Protein AF-A0A5E7YFZ0-F1 (afdb_monomer_lite)

pLDDT: mean 86.74, std 11.15, range [49.34, 95.75]

Sequence (65 aa):
MIARLNALRTRHGILEAKIDAEHSRPRPDTIRVKILKKMRLKLRDQISRYERILVGSRRQMSSQS

Secondary structure (DSSP, 8-state):
-HHHHHHHHHHHHHHHHHHHHHHTSSS--HHHHHHHHHHHHHHHHHHHHHHHHHHHHHHHHTT--

Structure (mmCIF, N/CA/C/O backbone):
data_AF-A0A5E7YFZ0-F1
#
_entry.id   AF-A0A5E7YFZ0-F1
#
loop_
_atom_site.group_PDB
_atom_site.id
_atom_site.type_symbol
_atom_site.label_atom_id
_atom_site.label_alt_id
_atom_site.label_comp_id
_atom_site.label_asym_id
_atom_site.label_entity_id
_atom_site.label_seq_id
_atom_site.pdbx_PDB_ins_code
_atom_site.Cartn_x
_atom_site.Cartn_y
_atom_site.Cartn_z
_atom_site.occupancy
_atom_site.B_iso_or_equiv
_atom_site.auth_seq_id
_atom_site.auth_comp_id
_atom_site.auth_asym_id
_atom_site.auth_atom_id
_atom_site.pdbx_PDB_model_num
ATOM 1 N N . MET A 1 1 ? 4.004 -3.622 -19.483 1.00 62.75 1 MET A N 1
ATOM 2 C CA . MET A 1 1 ? 4.498 -3.628 -18.078 1.00 62.75 1 MET A CA 1
ATOM 3 C C . MET A 1 1 ? 4.212 -2.332 -17.316 1.00 62.75 1 MET A C 1
ATOM 5 O O . MET A 1 1 ? 3.743 -2.420 -16.189 1.00 62.75 1 MET A O 1
ATOM 9 N N . ILE A 1 2 ? 4.415 -1.150 -17.910 1.00 78.44 2 ILE A N 1
ATOM 10 C CA . ILE A 1 2 ? 4.196 0.159 -17.254 1.00 78.44 2 ILE A CA 1
ATOM 11 C C . ILE A 1 2 ? 2.739 0.349 -16.784 1.00 78.44 2 ILE A C 1
ATOM 13 O O . ILE A 1 2 ? 2.506 0.760 -15.651 1.00 78.44 2 ILE A O 1
ATOM 17 N N . ALA A 1 3 ? 1.752 -0.067 -17.587 1.00 84.44 3 ALA A N 1
ATOM 18 C CA . ALA A 1 3 ? 0.334 -0.016 -17.210 1.00 84.44 3 ALA A CA 1
ATOM 19 C C . ALA A 1 3 ? 0.007 -0.823 -15.935 1.00 84.44 3 ALA A C 1
ATOM 21 O O . ALA A 1 3 ? -0.797 -0.392 -15.111 1.00 84.44 3 ALA A O 1
ATOM 22 N N . ARG A 1 4 ? 0.677 -1.967 -15.727 1.00 85.81 4 ARG A N 1
ATOM 23 C CA . ARG A 1 4 ? 0.494 -2.801 -14.528 1.00 85.81 4 ARG A CA 1
ATOM 24 C C . ARG A 1 4 ? 1.056 -2.118 -13.281 1.00 85.81 4 ARG A C 1
ATOM 26 O O . ARG A 1 4 ? 0.424 -2.173 -12.231 1.00 85.81 4 ARG A O 1
ATOM 33 N N . LEU A 1 5 ? 2.205 -1.452 -13.402 1.00 88.56 5 LEU A N 1
ATOM 34 C CA . LEU A 1 5 ? 2.804 -0.677 -12.314 1.00 88.56 5 LEU A CA 1
ATOM 35 C C . LEU A 1 5 ? 1.926 0.524 -11.937 1.00 88.56 5 LEU A C 1
ATOM 37 O O . LEU A 1 5 ? 1.668 0.742 -10.756 1.00 88.56 5 LEU A O 1
ATOM 41 N N . ASN A 1 6 ? 1.405 1.246 -12.931 1.00 89.94 6 ASN A N 1
ATOM 42 C CA . ASN A 1 6 ? 0.486 2.362 -12.702 1.00 89.94 6 ASN A CA 1
ATOM 43 C C . ASN A 1 6 ? -0.790 1.896 -11.991 1.00 89.94 6 ASN A C 1
ATOM 45 O O . ASN A 1 6 ? -1.160 2.477 -10.978 1.00 89.94 6 ASN A O 1
ATOM 49 N N . ALA A 1 7 ? -1.394 0.787 -12.429 1.00 91.88 7 ALA A N 1
ATOM 50 C CA . ALA A 1 7 ? -2.562 0.218 -11.759 1.00 91.88 7 ALA A CA 1
ATOM 51 C C . ALA A 1 7 ? -2.283 -0.174 -10.294 1.00 91.88 7 ALA A C 1
ATOM 53 O O . ALA A 1 7 ? -3.127 0.046 -9.422 1.00 91.88 7 ALA A O 1
ATOM 54 N N . LEU A 1 8 ? -1.102 -0.734 -9.996 1.00 91.94 8 LEU A N 1
ATOM 55 C CA . LEU A 1 8 ? -0.696 -1.045 -8.621 1.00 91.94 8 LEU A CA 1
ATOM 56 C C . LEU A 1 8 ? -0.522 0.224 -7.776 1.00 91.94 8 LEU A C 1
ATOM 58 O O . LEU A 1 8 ? -1.001 0.260 -6.643 1.00 91.94 8 LEU A O 1
ATOM 62 N N . ARG A 1 9 ? 0.099 1.273 -8.330 1.00 91.44 9 ARG A N 1
ATOM 63 C CA . ARG A 1 9 ? 0.269 2.575 -7.663 1.00 91.44 9 ARG A CA 1
ATOM 64 C C . ARG A 1 9 ? -1.072 3.252 -7.380 1.00 91.44 9 ARG A C 1
ATOM 66 O O . ARG A 1 9 ? -1.291 3.698 -6.259 1.00 91.44 9 ARG A O 1
ATOM 73 N N . THR A 1 10 ? -2.001 3.242 -8.336 1.00 94.81 10 THR A N 1
ATOM 74 C CA . THR A 1 10 ? -3.366 3.756 -8.136 1.00 94.81 10 THR A CA 1
ATOM 75 C C . THR A 1 10 ? -4.075 3.011 -7.006 1.00 94.81 10 THR A C 1
ATOM 77 O O . THR A 1 10 ? -4.613 3.634 -6.095 1.00 94.81 10 THR A O 1
ATOM 80 N N . ARG A 1 11 ? -4.032 1.671 -7.006 1.00 93.06 11 ARG A N 1
ATOM 81 C CA . ARG A 1 11 ? -4.628 0.860 -5.929 1.00 93.06 11 ARG A CA 1
ATOM 82 C C . ARG A 1 11 ? -3.985 1.136 -4.570 1.00 93.06 11 ARG A C 1
ATOM 84 O O . ARG A 1 11 ? -4.698 1.179 -3.572 1.00 93.06 11 ARG A O 1
ATOM 91 N N . HIS A 1 12 ? -2.669 1.339 -4.532 1.00 93.88 12 HIS A N 1
ATOM 92 C CA . HIS A 1 12 ? -1.957 1.714 -3.313 1.00 93.88 12 HIS A CA 1
ATOM 93 C C . HIS A 1 12 ? -2.440 3.072 -2.784 1.00 93.88 12 HIS A C 1
ATOM 95 O O . HIS A 1 12 ? -2.795 3.163 -1.614 1.00 93.88 12 HIS A O 1
ATOM 101 N N . GLY A 1 13 ? -2.543 4.091 -3.645 1.00 93.75 13 GLY A N 1
ATOM 102 C CA . GLY A 1 13 ? -3.054 5.413 -3.264 1.00 93.75 13 GLY A CA 1
ATOM 103 C C . GLY A 1 13 ? -4.494 5.384 -2.740 1.00 93.75 13 GLY A C 1
ATOM 104 O O . GLY A 1 13 ? -4.807 6.043 -1.756 1.00 93.75 13 GLY A O 1
ATOM 105 N N . ILE A 1 14 ? -5.361 4.550 -3.325 1.00 94.94 14 ILE A N 1
ATOM 106 C CA . ILE A 1 14 ? -6.733 4.357 -2.826 1.00 94.94 14 ILE A CA 1
ATOM 107 C C . ILE A 1 14 ? -6.738 3.755 -1.413 1.00 94.94 14 ILE A C 1
ATOM 109 O O . ILE A 1 14 ? -7.576 4.125 -0.592 1.00 94.94 14 ILE A O 1
ATOM 113 N N . LEU A 1 15 ? -5.844 2.805 -1.120 1.00 93.50 15 LEU A N 1
ATOM 114 C CA . LEU A 1 15 ? -5.748 2.230 0.224 1.00 93.50 15 LEU A CA 1
ATOM 115 C C . LEU A 1 15 ? -5.225 3.240 1.244 1.00 93.50 15 LEU A C 1
ATOM 117 O O . LEU A 1 15 ? -5.740 3.243 2.356 1.00 93.50 15 LEU A O 1
ATOM 121 N N . GLU A 1 16 ? -4.281 4.103 0.866 1.00 93.25 16 GLU A N 1
ATOM 122 C CA . GLU A 1 16 ? -3.820 5.201 1.727 1.00 93.25 16 GLU A CA 1
ATOM 123 C C . GLU A 1 16 ? -4.955 6.153 2.078 1.00 93.25 16 GLU A C 1
ATOM 125 O O . GLU A 1 16 ? -5.268 6.319 3.253 1.00 93.25 16 GLU A O 1
ATOM 130 N N . ALA A 1 17 ? -5.682 6.641 1.071 1.00 95.12 17 ALA A N 1
ATOM 131 C CA . ALA A 1 17 ? -6.829 7.514 1.298 1.00 95.12 17 ALA A CA 1
ATOM 132 C C . ALA A 1 17 ? -7.890 6.863 2.207 1.00 95.12 17 ALA A C 1
ATOM 134 O O . ALA A 1 17 ? -8.492 7.530 3.045 1.00 95.12 17 ALA A O 1
ATOM 135 N N . LYS A 1 18 ? -8.112 5.545 2.083 1.00 93.56 18 LYS A N 1
ATOM 136 C CA . LYS A 1 18 ? -9.029 4.800 2.963 1.00 93.56 18 LYS A CA 1
ATOM 137 C C . LYS A 1 18 ? -8.511 4.670 4.394 1.00 93.56 18 LYS A C 1
ATOM 139 O O . LYS A 1 18 ? -9.323 4.662 5.310 1.00 93.56 18 LYS A O 1
ATOM 144 N N . ILE A 1 19 ? -7.202 4.517 4.587 1.00 92.62 19 ILE A N 1
ATOM 145 C CA . ILE A 1 19 ? -6.582 4.464 5.917 1.00 92.62 19 ILE A CA 1
ATOM 146 C C . ILE A 1 19 ? -6.706 5.830 6.590 1.00 92.62 19 ILE A C 1
ATOM 148 O O . ILE A 1 19 ? -7.134 5.889 7.740 1.00 92.62 19 ILE A O 1
ATOM 152 N N . ASP A 1 20 ? -6.404 6.905 5.866 1.00 93.75 20 ASP A N 1
ATOM 153 C CA . ASP A 1 20 ? -6.474 8.275 6.376 1.00 93.75 20 ASP A CA 1
ATOM 154 C C . ASP A 1 20 ? -7.915 8.665 6.721 1.00 93.75 20 ASP A C 1
ATOM 156 O O . ASP A 1 20 ? -8.183 9.168 7.811 1.00 93.75 20 ASP A O 1
ATOM 160 N N . ALA A 1 21 ? -8.865 8.335 5.841 1.00 93.00 21 ALA A N 1
ATOM 161 C CA . ALA A 1 21 ? -10.289 8.555 6.077 1.00 93.00 21 ALA A CA 1
ATOM 162 C C . ALA A 1 21 ? -10.864 7.710 7.224 1.00 93.00 21 ALA A C 1
ATOM 164 O O . ALA A 1 21 ? -11.893 8.073 7.784 1.00 93.00 21 ALA A O 1
ATOM 165 N N . GLU A 1 22 ? -10.261 6.564 7.555 1.00 90.81 22 GLU A N 1
ATOM 166 C CA . GLU A 1 22 ? -10.663 5.767 8.720 1.00 90.81 22 GLU A CA 1
ATOM 167 C C . GLU A 1 22 ? -10.031 6.316 10.006 1.00 90.81 22 GLU A C 1
ATOM 169 O O . GLU A 1 22 ? -10.684 6.343 11.045 1.00 90.81 22 GLU A O 1
ATOM 174 N N . HIS A 1 23 ? -8.789 6.802 9.938 1.00 90.44 23 HIS A N 1
ATOM 175 C CA . HIS A 1 23 ? -8.094 7.429 11.063 1.00 90.44 23 HIS A CA 1
ATOM 176 C C . HIS A 1 23 ? -8.689 8.779 11.474 1.00 90.44 23 HIS A C 1
ATOM 178 O O . HIS A 1 23 ? -8.637 9.115 12.654 1.00 90.44 23 HIS A O 1
ATOM 184 N N . SER A 1 24 ? -9.268 9.532 10.537 1.00 91.19 24 SER A N 1
ATOM 185 C CA . SER A 1 24 ? -9.942 10.803 10.824 1.00 91.19 24 SER A CA 1
ATOM 186 C C . SER A 1 24 ? -11.319 10.641 11.476 1.00 91.19 24 SER A C 1
ATOM 188 O O . SER A 1 24 ? -11.936 11.631 11.871 1.00 91.19 24 SER A O 1
ATOM 190 N N . ARG A 1 25 ? -11.829 9.408 11.602 1.00 89.56 25 ARG A N 1
ATOM 191 C CA . ARG A 1 25 ? -13.137 9.160 12.212 1.00 89.56 25 ARG A CA 1
ATOM 192 C C . ARG A 1 25 ? -13.081 9.368 13.726 1.00 89.56 25 ARG A C 1
ATOM 194 O O . ARG A 1 25 ? -12.126 8.926 14.358 1.00 89.56 25 ARG A O 1
ATOM 201 N N . PRO A 1 26 ? -14.156 9.899 14.341 1.00 87.94 26 PRO A N 1
ATOM 202 C CA . PRO A 1 26 ? -14.255 10.045 15.797 1.00 87.94 26 PRO A CA 1
ATOM 203 C C . PRO A 1 26 ? -14.094 8.725 16.567 1.00 87.94 26 PRO A C 1
ATOM 205 O O . PRO A 1 26 ? -13.688 8.718 17.725 1.00 87.94 26 PRO A O 1
ATOM 208 N N . ARG A 1 27 ? -14.431 7.597 15.927 1.00 87.56 27 ARG A N 1
ATOM 209 C CA . ARG A 1 27 ? -14.202 6.239 16.431 1.00 87.56 27 ARG A CA 1
ATOM 210 C C . ARG A 1 27 ? -13.623 5.373 15.309 1.00 87.56 27 ARG A C 1
ATOM 212 O O . ARG A 1 27 ? -14.395 4.846 14.508 1.00 87.56 27 ARG A O 1
ATOM 219 N N . PRO A 1 28 ? -12.292 5.253 15.210 1.00 86.25 28 PRO A N 1
ATOM 220 C CA . PRO A 1 28 ? -11.659 4.464 14.164 1.00 86.25 28 PRO A CA 1
ATOM 221 C C . PRO A 1 28 ? -11.851 2.965 14.414 1.00 86.25 28 PRO A C 1
ATOM 223 O O . PRO A 1 28 ? -11.594 2.465 15.512 1.00 86.25 28 PRO A O 1
ATOM 226 N N . ASP A 1 29 ? -12.246 2.226 13.376 1.00 91.38 29 ASP A N 1
ATOM 227 C CA . ASP A 1 29 ? -12.260 0.764 13.420 1.00 91.38 29 ASP A CA 1
ATOM 228 C C . ASP A 1 29 ? -10.825 0.232 13.275 1.00 91.38 29 ASP A C 1
ATOM 230 O O . ASP A 1 29 ? -10.239 0.179 12.189 1.00 91.38 29 ASP A O 1
ATOM 234 N N . THR A 1 30 ? -10.241 -0.174 14.400 1.00 90.38 30 THR A N 1
ATOM 235 C CA . THR A 1 30 ? -8.854 -0.650 14.467 1.00 90.38 30 THR A CA 1
ATOM 236 C C . THR A 1 30 ? -8.630 -1.946 13.683 1.00 90.38 30 THR A C 1
ATOM 238 O O . THR A 1 30 ? -7.538 -2.146 13.139 1.00 90.38 30 THR A O 1
ATOM 241 N N . ILE A 1 31 ? -9.649 -2.805 13.551 1.00 93.44 31 ILE A N 1
ATOM 242 C CA . ILE A 1 31 ? -9.584 -4.038 12.756 1.00 93.44 31 ILE A CA 1
ATOM 243 C C . ILE A 1 31 ? -9.528 -3.670 11.277 1.00 93.44 31 ILE A C 1
ATOM 245 O O . ILE A 1 31 ? -8.641 -4.131 10.550 1.00 93.44 31 ILE A O 1
ATOM 249 N N . ARG A 1 32 ? -10.420 -2.781 10.836 1.00 90.69 32 ARG A N 1
ATOM 250 C CA . ARG A 1 32 ? -10.455 -2.279 9.460 1.00 90.69 32 ARG A CA 1
ATOM 251 C C . ARG A 1 32 ? -9.159 -1.570 9.083 1.00 90.69 32 ARG A C 1
ATOM 253 O O . ARG A 1 32 ? -8.580 -1.891 8.045 1.00 90.69 32 ARG A O 1
ATOM 260 N N . VAL A 1 33 ? -8.632 -0.703 9.948 1.00 91.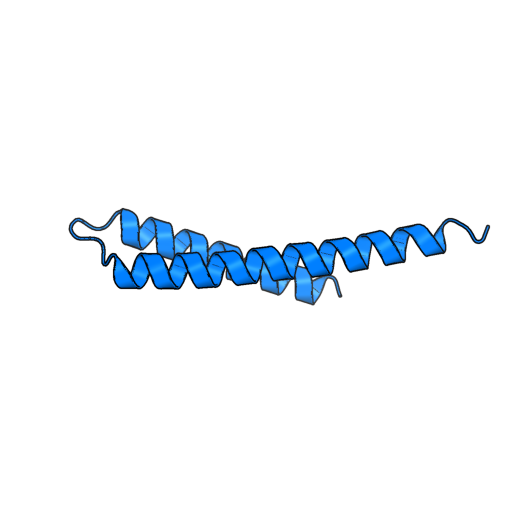94 33 VAL A N 1
ATOM 261 C CA . VAL A 1 33 ? -7.324 -0.052 9.753 1.00 91.94 33 VAL A CA 1
ATOM 262 C C . VAL A 1 33 ? -6.203 -1.087 9.620 1.00 91.94 33 VAL A C 1
ATOM 264 O O . VAL A 1 33 ? -5.363 -0.977 8.724 1.00 91.94 33 VAL A O 1
ATOM 267 N N . LYS A 1 34 ? -6.182 -2.125 10.467 1.00 94.19 34 LYS A N 1
ATOM 268 C CA . LYS A 1 34 ? -5.171 -3.194 10.407 1.00 94.19 34 LYS A CA 1
ATOM 269 C C . LYS A 1 34 ? -5.241 -3.970 9.089 1.00 94.19 34 LYS A C 1
ATOM 271 O O . LYS A 1 34 ? -4.202 -4.247 8.484 1.00 94.19 34 LYS A O 1
ATOM 276 N N . ILE A 1 35 ? -6.447 -4.285 8.618 1.00 94.62 35 ILE A N 1
ATOM 277 C CA . ILE A 1 35 ? -6.670 -4.954 7.330 1.00 94.62 35 ILE A CA 1
ATOM 278 C C . ILE A 1 35 ? -6.183 -4.068 6.178 1.00 94.62 35 ILE A C 1
ATOM 280 O O . ILE A 1 35 ? -5.404 -4.532 5.342 1.00 94.62 35 ILE A O 1
ATOM 284 N N . LEU A 1 36 ? -6.574 -2.791 6.162 1.00 93.44 36 LEU A N 1
ATOM 285 C CA . LEU A 1 36 ? -6.172 -1.836 5.129 1.00 93.44 36 LEU A CA 1
ATOM 286 C C . LEU A 1 36 ? -4.646 -1.662 5.083 1.00 93.44 36 LEU A C 1
ATOM 288 O O . LEU A 1 36 ? -4.050 -1.760 4.010 1.00 93.44 36 LEU A O 1
ATOM 292 N N . LYS A 1 37 ? -3.987 -1.517 6.240 1.00 93.44 37 LYS A N 1
ATOM 293 C CA . LYS A 1 37 ? -2.518 -1.434 6.340 1.00 93.44 37 LYS A CA 1
ATOM 294 C C . LYS A 1 37 ? -1.828 -2.691 5.809 1.00 93.44 37 LYS A C 1
ATOM 296 O O . LYS A 1 37 ? -0.819 -2.587 5.112 1.00 93.44 37 LYS A O 1
ATOM 301 N N . LYS A 1 38 ? -2.381 -3.880 6.078 1.00 95.75 38 LYS A N 1
ATOM 302 C CA . LYS A 1 38 ? -1.852 -5.148 5.548 1.00 95.75 38 LYS A CA 1
ATOM 303 C C . LYS A 1 38 ? -1.997 -5.231 4.027 1.00 95.75 38 LYS A C 1
ATOM 305 O O . LYS A 1 38 ? -1.075 -5.681 3.350 1.00 95.75 38 LYS A O 1
ATOM 310 N N . MET A 1 39 ? -3.132 -4.795 3.481 1.00 93.50 39 MET A N 1
ATOM 311 C CA . MET A 1 39 ? -3.351 -4.742 2.0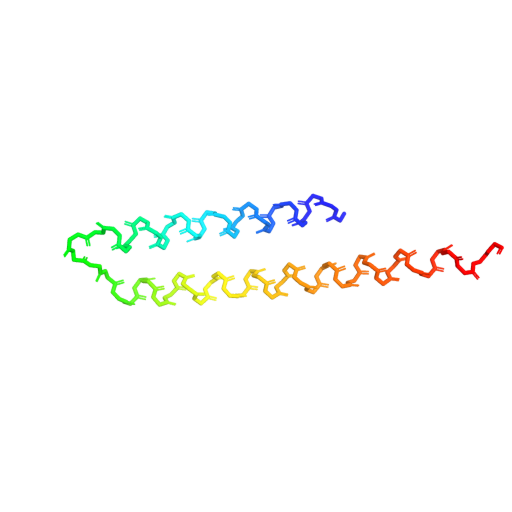32 1.00 93.50 39 MET A CA 1
ATOM 312 C C . MET A 1 39 ? -2.402 -3.745 1.356 1.00 93.50 39 MET A C 1
ATOM 314 O O . MET A 1 39 ? -1.789 -4.081 0.343 1.00 93.50 39 MET A O 1
ATOM 318 N N . ARG A 1 40 ? -2.210 -2.564 1.955 1.00 94.50 40 ARG A N 1
ATOM 319 C CA . ARG A 1 40 ? -1.244 -1.562 1.494 1.00 94.50 40 ARG A CA 1
ATOM 320 C C . ARG A 1 40 ? 0.171 -2.123 1.446 1.00 94.50 40 ARG A C 1
ATOM 322 O O . ARG A 1 40 ? 0.839 -1.989 0.425 1.00 94.50 40 ARG A O 1
ATOM 329 N N . LEU A 1 41 ? 0.609 -2.777 2.524 1.00 95.56 41 LEU A N 1
ATOM 330 C CA . LEU A 1 41 ? 1.943 -3.371 2.608 1.00 95.56 41 LEU A CA 1
ATOM 331 C C . LEU A 1 41 ? 2.178 -4.374 1.471 1.00 95.56 41 LEU A C 1
ATOM 333 O O . LEU A 1 41 ? 3.180 -4.279 0.770 1.00 95.56 41 LEU A O 1
ATOM 337 N N . LYS A 1 42 ? 1.208 -5.261 1.214 1.00 94.06 42 LYS A N 1
ATOM 338 C CA . LYS A 1 42 ? 1.280 -6.209 0.092 1.00 94.06 42 LYS A CA 1
ATOM 339 C C . LYS A 1 42 ? 1.407 -5.509 -1.264 1.00 94.06 42 LYS A C 1
ATOM 341 O O . LYS A 1 42 ? 2.199 -5.951 -2.092 1.00 94.06 42 LYS A O 1
ATOM 346 N N . LEU A 1 43 ? 0.644 -4.437 -1.503 1.00 92.81 43 LEU A N 1
ATOM 347 C CA . LEU A 1 43 ? 0.740 -3.674 -2.753 1.00 92.81 43 LEU A CA 1
ATOM 348 C C . LEU A 1 43 ? 2.098 -2.984 -2.894 1.00 92.81 43 LEU A C 1
ATOM 350 O O . LEU A 1 43 ? 2.670 -3.013 -3.980 1.00 92.81 43 LEU A O 1
ATOM 354 N N . ARG A 1 44 ? 2.634 -2.413 -1.810 1.00 93.38 44 ARG A N 1
ATOM 355 C CA . ARG A 1 44 ? 3.973 -1.814 -1.799 1.00 93.38 44 ARG A CA 1
ATOM 356 C C . ARG A 1 44 ? 5.035 -2.846 -2.172 1.00 93.38 44 ARG A C 1
ATOM 358 O O . ARG A 1 44 ? 5.828 -2.601 -3.073 1.00 93.38 44 ARG A O 1
ATOM 365 N N . ASP A 1 45 ? 4.992 -4.025 -1.558 1.00 95.00 45 ASP A N 1
ATOM 366 C CA . ASP A 1 45 ? 5.949 -5.097 -1.846 1.00 95.00 45 ASP A CA 1
ATOM 367 C C . ASP A 1 45 ? 5.830 -5.593 -3.294 1.00 95.00 45 ASP A C 1
ATOM 369 O O . ASP A 1 45 ? 6.836 -5.888 -3.944 1.00 95.00 45 ASP A O 1
ATOM 373 N N . GLN A 1 46 ? 4.607 -5.658 -3.834 1.00 92.69 46 GLN A N 1
ATOM 374 C CA . GLN A 1 46 ? 4.387 -5.961 -5.247 1.00 92.69 46 GLN A CA 1
ATOM 375 C C . GLN A 1 46 ? 5.007 -4.888 -6.146 1.00 92.69 46 GLN A C 1
ATOM 377 O O . GLN A 1 46 ? 5.765 -5.240 -7.046 1.00 92.69 46 GLN A O 1
ATOM 382 N N . ILE A 1 47 ? 4.746 -3.602 -5.890 1.00 92.19 47 ILE A N 1
ATOM 383 C CA . ILE A 1 47 ? 5.338 -2.475 -6.630 1.00 92.19 47 ILE A CA 1
ATOM 384 C C . ILE A 1 47 ? 6.866 -2.582 -6.627 1.00 92.19 47 ILE A C 1
ATOM 386 O O . ILE A 1 47 ? 7.465 -2.618 -7.700 1.00 92.19 47 ILE A O 1
ATOM 390 N N . SER A 1 48 ? 7.485 -2.753 -5.456 1.00 92.44 48 SER A N 1
ATOM 391 C CA . SER A 1 48 ? 8.943 -2.863 -5.331 1.00 92.44 48 SER A CA 1
ATOM 392 C C . SER A 1 48 ? 9.521 -4.065 -6.084 1.00 92.44 48 SER A C 1
ATOM 394 O O . SER A 1 48 ? 10.597 -3.967 -6.676 1.00 92.44 48 SER A O 1
ATOM 396 N N . ARG A 1 49 ? 8.819 -5.207 -6.113 1.00 91.25 49 ARG A N 1
ATOM 397 C CA . ARG A 1 49 ? 9.228 -6.360 -6.935 1.00 91.25 49 ARG A CA 1
ATOM 398 C C . ARG A 1 49 ? 9.172 -6.037 -8.428 1.00 91.25 49 ARG A C 1
ATOM 400 O O . ARG A 1 49 ? 10.125 -6.347 -9.138 1.00 91.25 49 ARG A O 1
ATOM 407 N N . TYR A 1 50 ? 8.096 -5.407 -8.901 1.00 89.38 50 TYR A N 1
ATOM 408 C CA . TYR A 1 50 ? 7.965 -5.012 -10.309 1.00 89.38 50 TYR A CA 1
ATOM 4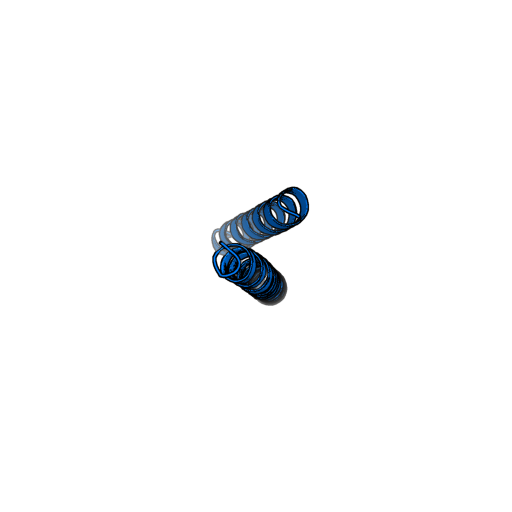09 C C . TYR A 1 50 ? 9.016 -3.981 -10.721 1.00 89.38 50 TYR A C 1
ATOM 411 O O . TYR A 1 50 ? 9.594 -4.105 -11.797 1.00 89.38 50 TYR A O 1
ATOM 419 N N . GLU A 1 51 ? 9.294 -2.997 -9.868 1.00 89.19 51 GLU A N 1
ATOM 420 C CA . GLU A 1 51 ? 10.331 -1.990 -10.107 1.00 89.19 51 GLU A CA 1
ATOM 421 C C . GLU A 1 51 ? 11.717 -2.627 -10.197 1.00 89.19 51 GLU A C 1
ATOM 423 O O . GLU A 1 51 ? 12.463 -2.330 -11.127 1.00 89.19 51 GLU A O 1
ATOM 428 N N . ARG A 1 52 ? 12.039 -3.571 -9.302 1.00 88.88 52 ARG A N 1
ATOM 429 C CA . ARG A 1 52 ? 13.309 -4.308 -9.350 1.00 88.88 52 ARG A CA 1
ATOM 430 C C . ARG A 1 52 ? 13.472 -5.092 -10.649 1.00 88.88 52 ARG A C 1
ATOM 432 O O . ARG A 1 52 ? 14.539 -5.037 -11.251 1.00 88.88 52 ARG A O 1
ATOM 439 N N . ILE A 1 53 ? 12.425 -5.794 -11.084 1.00 88.12 53 ILE A N 1
ATOM 440 C CA . ILE A 1 53 ? 12.434 -6.536 -12.353 1.00 88.12 53 ILE A CA 1
ATOM 441 C C . ILE A 1 53 ? 12.642 -5.567 -13.521 1.00 88.12 53 ILE A C 1
ATOM 443 O O . ILE A 1 53 ? 13.502 -5.798 -14.362 1.00 88.12 53 ILE A O 1
ATOM 447 N N . LEU A 1 54 ? 11.915 -4.447 -13.539 1.00 83.81 54 LEU A N 1
ATOM 448 C CA . LEU A 1 54 ? 11.992 -3.465 -14.618 1.00 83.81 54 LEU A CA 1
ATOM 449 C C . LEU A 1 54 ? 13.379 -2.805 -14.717 1.00 83.81 54 LEU A C 1
ATOM 451 O O . LEU A 1 54 ? 13.89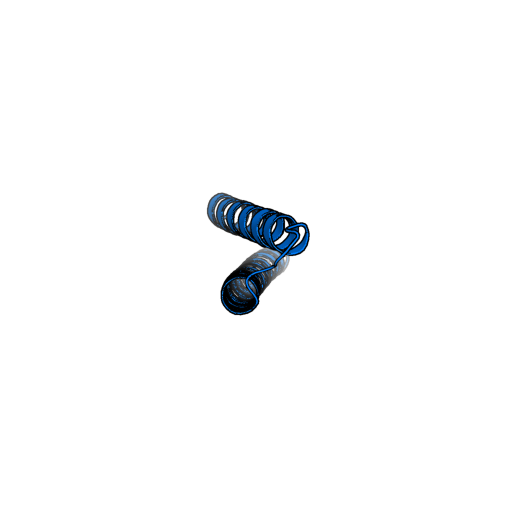8 -2.623 -15.818 1.00 83.81 54 LEU A O 1
ATOM 455 N N . VAL A 1 55 ? 13.988 -2.457 -13.580 1.00 83.12 55 VAL A N 1
ATOM 456 C CA . VAL A 1 55 ? 15.346 -1.890 -13.522 1.00 83.12 55 VAL A CA 1
ATOM 457 C C . VAL A 1 55 ? 16.392 -2.934 -13.913 1.00 83.12 55 VAL A C 1
ATOM 459 O O . VAL A 1 55 ? 17.316 -2.611 -14.657 1.00 83.12 55 VAL A O 1
ATOM 462 N N . GLY A 1 56 ? 16.231 -4.185 -13.472 1.00 80.56 56 GLY A N 1
ATOM 463 C CA . GLY A 1 56 ? 17.098 -5.298 -13.863 1.00 80.56 56 GLY A CA 1
ATOM 464 C C . GLY A 1 56 ? 17.089 -5.540 -15.373 1.00 80.56 56 GLY A C 1
ATOM 465 O O . GLY A 1 56 ? 18.150 -5.588 -15.989 1.00 80.56 56 GLY A O 1
ATOM 466 N N . SER A 1 57 ? 15.903 -5.582 -15.989 1.00 74.12 57 SER A N 1
ATOM 467 C CA . SER A 1 57 ? 15.756 -5.721 -17.443 1.00 74.12 57 SER A CA 1
ATOM 468 C C . SER A 1 57 ? 16.347 -4.540 -18.219 1.00 74.12 57 SER A C 1
ATOM 470 O O . SER A 1 57 ? 16.915 -4.737 -19.288 1.00 74.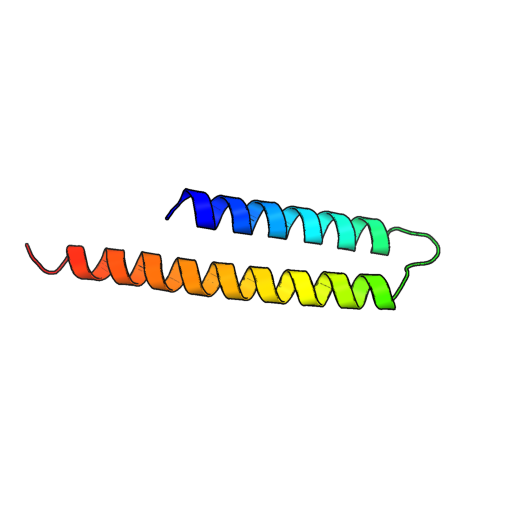12 57 SER A O 1
ATOM 472 N N . ARG A 1 58 ? 16.270 -3.311 -17.685 1.00 71.88 58 ARG A N 1
ATOM 473 C CA . ARG A 1 58 ? 16.879 -2.126 -18.315 1.00 71.88 58 ARG A CA 1
ATOM 474 C C . ARG A 1 58 ? 18.408 -2.191 -18.328 1.00 71.88 58 ARG A C 1
ATOM 476 O O . ARG A 1 58 ? 19.017 -1.771 -19.303 1.00 71.88 58 ARG A O 1
ATOM 483 N N . ARG A 1 59 ? 19.015 -2.722 -17.265 1.00 67.62 59 ARG A N 1
ATOM 484 C CA . ARG A 1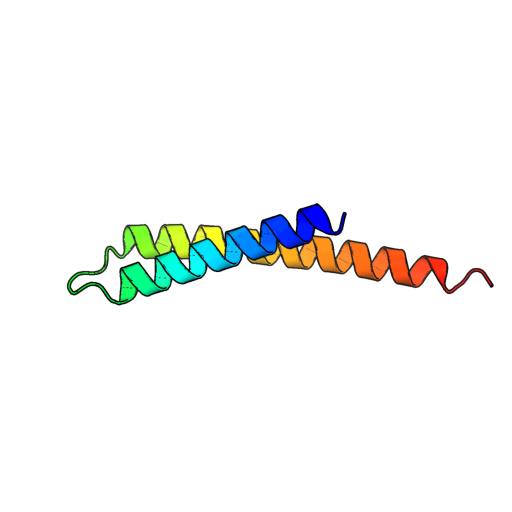 59 ? 20.475 -2.793 -17.103 1.00 67.62 59 ARG A CA 1
ATOM 485 C C . ARG A 1 59 ? 21.137 -3.818 -18.027 1.00 67.62 59 ARG A C 1
ATOM 487 O O . ARG A 1 59 ? 22.283 -3.621 -18.405 1.00 67.62 59 ARG A O 1
ATOM 494 N N . GLN A 1 60 ? 20.426 -4.884 -18.403 1.00 61.97 60 GLN A N 1
ATOM 495 C CA . GLN A 1 60 ? 20.963 -5.906 -19.309 1.00 61.97 60 GLN A CA 1
ATOM 496 C C . GLN A 1 60 ? 21.006 -5.466 -20.778 1.00 61.97 60 GLN A C 1
ATOM 498 O O . GLN A 1 60 ? 21.870 -5.925 -21.513 1.00 61.97 60 GLN A O 1
ATOM 503 N N . MET A 1 61 ? 20.142 -4.536 -21.202 1.00 59.56 61 MET A N 1
ATOM 504 C CA . MET A 1 61 ? 20.150 -4.026 -22.583 1.00 59.56 61 MET A CA 1
ATOM 505 C C . MET A 1 61 ? 21.311 -3.059 -22.870 1.00 59.56 61 MET A C 1
ATOM 507 O O . MET A 1 61 ? 21.671 -2.874 -24.023 1.00 59.56 61 MET A O 1
ATOM 511 N N . SER A 1 62 ? 21.909 -2.447 -21.843 1.00 61.31 62 SER A N 1
ATOM 512 C CA . SER A 1 62 ? 23.011 -1.480 -21.986 1.00 61.31 62 SER A CA 1
ATOM 513 C C . SER A 1 62 ? 24.413 -2.103 -22.037 1.00 61.31 62 SER A C 1
ATOM 515 O O . SER A 1 62 ? 25.384 -1.370 -22.158 1.00 61.31 62 SER A O 1
ATOM 517 N N . SER A 1 63 ? 24.542 -3.428 -21.918 1.00 60.78 63 SER A N 1
ATOM 518 C CA . SER A 1 63 ? 25.840 -4.131 -21.919 1.00 60.78 63 SER A CA 1
ATOM 519 C C . SER A 1 63 ? 26.141 -4.869 -23.229 1.00 60.78 63 SER A C 1
ATOM 521 O O . SER A 1 63 ? 27.049 -5.692 -23.263 1.00 60.78 63 SER A O 1
ATOM 523 N N . GLN A 1 64 ? 25.367 -4.614 -24.287 1.00 57.31 64 GLN A N 1
ATOM 524 C CA . GLN A 1 64 ? 25.455 -5.331 -25.564 1.00 57.31 64 GLN A CA 1
ATOM 525 C C . GLN A 1 64 ? 25.796 -4.414 -26.756 1.00 57.31 64 GLN A C 1
ATOM 527 O O . GLN A 1 64 ? 25.492 -4.756 -27.895 1.00 57.31 64 GLN A O 1
ATOM 532 N N . SER A 1 65 ? 26.395 -3.245 -26.507 1.00 49.34 65 SER A N 1
ATOM 533 C CA . SER A 1 65 ? 26.823 -2.282 -27.537 1.00 49.34 65 SER A CA 1
ATOM 534 C C . SER A 1 65 ? 28.280 -1.898 -27.361 1.00 49.34 65 SER A C 1
ATOM 536 O O . SER A 1 65 ? 28.704 -1.789 -26.188 1.00 49.34 65 SER A O 1
#

Foldseek 3Di:
DVVVLVVLVVVLVVLVVVLVVQVPDPDHDPVVNVVSVVVNVVSVVVSVVVVVVVVVVVVVVVVPD

Radius of gyration: 16.57 Å; chains: 1; bounding box: 41×17×44 Å